Protein AF-A0A1V3N2Q1-F1 (afdb_monomer)

Foldseek 3Di:
DAAAAWPADDDPVDDTQQPLNQVCRQLVHDSVVRDPLVVVPPDPPDDSVVVVQVVLVVVQKGKFWDDDLVVQLPDPGKKKFKAADPVDGDIGIFIDYNSDTPHGNHPVGPDHPDGDMIMHIDGHDPPPD

Nearest PDB structures (foldseek):
  4j32-assembly1_A-2  TM=4.411E-01  e=2.167E-01  Salmonella enterica subsp. enterica serovar Typhimurium str. LT2
  4hfl-assembly1_A  TM=4.090E-01  e=3.174E-01  Enterobacter cloacae
  4jur-assembly1_H  TM=3.864E-01  e=4.092E-01  Salmonella enterica subsp. enterica serovar Typhimurium str. LT2
  4j30-assembly1_A-2  TM=4.255E-01  e=6.385E-01  Salmonella enterica subsp. enterica serovar Typhimurium str. LT2
  5uls-assembly1_B  TM=2.714E-01  e=1.765E+00  Canis lupus familiaris

pLDDT: mean 93.21, std 8.86, range [43.75, 98.75]

Mean predicted aligned error: 3.8 Å

Solvent-accessible surface area (backbone atoms only — not comparable to full-atom values): 7503 Å² total; per-residue (Å²): 118,45,91,49,64,40,90,41,73,65,50,100,93,36,84,37,31,35,60,32,22,48,50,14,14,71,70,62,49,58,52,90,76,37,69,56,40,76,69,76,37,77,48,89,96,46,65,28,63,60,58,48,44,54,52,34,45,75,72,41,27,42,79,46,69,82,63,57,76,65,62,54,36,72,36,96,54,70,30,39,38,31,19,40,29,83,87,51,101,46,77,39,50,30,34,27,42,73,74,35,83,76,46,40,17,52,88,84,55,81,62,55,77,44,85,74,46,43,35,36,74,46,75,59,70,84,89,80,121

Radius of gyration: 14.42 Å; Cα contacts (8 Å, |Δi|>4): 231; chains: 1; bounding box: 31×37×38 Å

Structure (mmCIF, N/CA/C/O backbone):
data_AF-A0A1V3N2Q1-F1
#
_entry.id   AF-A0A1V3N2Q1-F1
#
loop_
_atom_site.group_PDB
_atom_site.id
_atom_site.type_symbol
_atom_site.label_atom_id
_atom_site.label_alt_id
_atom_site.label_comp_id
_atom_site.label_asym_id
_atom_site.label_entity_id
_atom_site.label_seq_id
_atom_site.pdbx_PDB_ins_code
_atom_site.Cartn_x
_atom_site.Cartn_y
_atom_site.Cartn_z
_atom_site.occupancy
_atom_site.B_iso_or_equiv
_atom_site.auth_seq_id
_atom_site.auth_comp_id
_atom_site.auth_asym_id
_atom_site.auth_atom_id
_atom_site.pdbx_PDB_model_num
ATOM 1 N N . MET A 1 1 ? -10.805 -6.646 7.358 1.00 93.06 1 MET A N 1
ATOM 2 C CA . MET A 1 1 ? -9.999 -6.422 6.142 1.00 93.06 1 MET A CA 1
ATOM 3 C C . MET A 1 1 ? -10.319 -7.507 5.121 1.00 93.06 1 MET A C 1
ATOM 5 O O . MET A 1 1 ? -10.339 -8.681 5.489 1.00 93.06 1 MET A O 1
ATOM 9 N N . ILE A 1 2 ? -10.569 -7.132 3.861 1.00 95.88 2 ILE A N 1
ATOM 10 C CA . ILE A 1 2 ? -10.780 -8.073 2.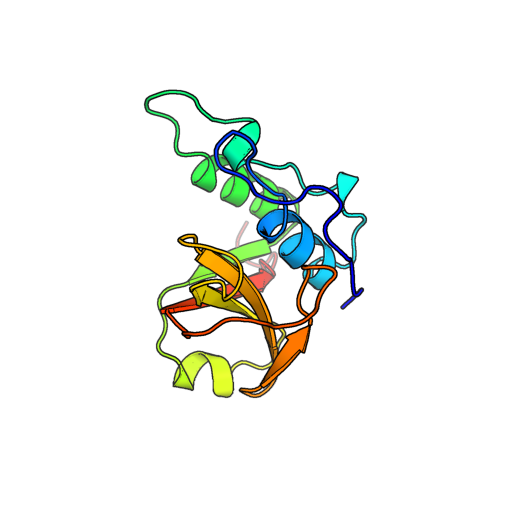744 1.00 95.88 2 ILE A CA 1
ATOM 11 C C . ILE A 1 2 ? -9.425 -8.394 2.104 1.00 95.88 2 ILE A C 1
ATOM 13 O O . ILE A 1 2 ? -8.687 -7.484 1.757 1.00 95.88 2 ILE A O 1
ATOM 17 N N . LYS A 1 3 ? -9.083 -9.674 1.919 1.00 97.62 3 LYS A N 1
ATOM 18 C CA . LYS A 1 3 ? -7.788 -10.080 1.343 1.00 97.62 3 LYS A CA 1
ATOM 19 C C . LYS A 1 3 ? -7.840 -10.128 -0.181 1.00 97.62 3 LYS A C 1
ATOM 21 O O . LYS A 1 3 ? -8.202 -11.147 -0.767 1.00 97.62 3 LYS A O 1
ATOM 26 N N . HIS A 1 4 ? -7.471 -9.026 -0.817 1.00 98.25 4 HIS A N 1
ATOM 27 C CA . HIS A 1 4 ? -7.334 -8.950 -2.266 1.00 98.25 4 HIS A CA 1
ATOM 28 C C . HIS A 1 4 ? -5.953 -9.402 -2.742 1.00 98.25 4 HIS A C 1
ATOM 30 O O . HIS A 1 4 ? -4.942 -9.128 -2.100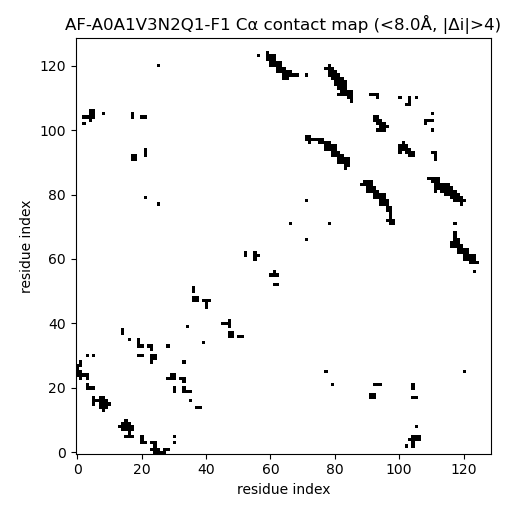 1.00 98.25 4 HIS A O 1
ATOM 36 N N . ILE A 1 5 ? -5.917 -10.060 -3.900 1.00 98.31 5 ILE A N 1
ATOM 37 C CA . ILE A 1 5 ? -4.684 -10.357 -4.630 1.00 98.31 5 ILE A CA 1
ATOM 38 C C . ILE A 1 5 ? -4.552 -9.352 -5.766 1.00 98.31 5 ILE A C 1
ATOM 40 O O . ILE A 1 5 ? -5.530 -9.066 -6.460 1.00 98.31 5 ILE A O 1
ATOM 44 N N . GLN A 1 6 ? -3.351 -8.813 -5.943 1.00 96.69 6 GLN A N 1
ATOM 45 C CA . GLN A 1 6 ? -3.064 -7.820 -6.961 1.00 96.69 6 GLN A CA 1
ATOM 46 C C . GLN A 1 6 ? -3.305 -8.423 -8.350 1.00 96.69 6 GLN A C 1
ATOM 48 O O . GLN A 1 6 ? -2.946 -9.567 -8.635 1.00 96.69 6 GLN A O 1
ATOM 53 N N . THR A 1 7 ? -3.926 -7.646 -9.227 1.00 96.19 7 THR A N 1
ATOM 54 C CA . THR A 1 7 ? -4.312 -8.086 -10.577 1.00 96.19 7 THR A CA 1
ATOM 55 C C . THR A 1 7 ? -3.316 -7.657 -11.650 1.00 96.19 7 THR A C 1
ATOM 57 O O . THR A 1 7 ? -3.397 -8.122 -12.785 1.00 96.19 7 THR A O 1
ATOM 60 N N . LYS A 1 8 ? -2.365 -6.786 -11.298 1.00 95.88 8 LYS A N 1
ATOM 61 C CA . LYS A 1 8 ? -1.310 -6.279 -12.172 1.00 95.88 8 LYS A CA 1
ATOM 62 C C . LYS A 1 8 ? 0.038 -6.425 -11.477 1.00 95.88 8 LYS A C 1
ATOM 64 O O . LYS A 1 8 ? 0.288 -5.804 -10.441 1.00 95.88 8 LYS A O 1
ATOM 69 N N . LEU A 1 9 ? 0.899 -7.273 -12.028 1.00 95.50 9 LEU A N 1
ATOM 70 C CA . LEU A 1 9 ? 2.244 -7.509 -11.503 1.00 95.50 9 LEU A CA 1
ATOM 71 C C . LEU A 1 9 ? 3.208 -6.420 -11.979 1.00 95.50 9 LEU A C 1
ATOM 73 O O . LEU A 1 9 ? 3.043 -5.882 -13.072 1.00 95.50 9 LEU A O 1
ATOM 77 N N . HIS A 1 10 ? 4.180 -6.085 -11.131 1.00 93.00 10 HIS A N 1
ATOM 78 C CA . HIS A 1 10 ? 5.241 -5.146 -11.481 1.00 93.00 10 HIS A CA 1
ATOM 79 C C . HIS A 1 10 ? 6.266 -5.821 -12.403 1.00 93.00 10 HIS A C 1
ATOM 81 O O . HIS A 1 10 ? 6.614 -6.985 -12.204 1.00 93.00 10 HIS A O 1
ATOM 87 N N . SER A 1 11 ? 6.760 -5.069 -13.379 1.00 91.38 11 SER A N 1
ATOM 88 C CA . SER A 1 11 ? 7.927 -5.390 -14.205 1.00 91.38 11 SER A CA 1
ATOM 89 C C . SER A 1 11 ? 8.590 -4.086 -14.649 1.00 91.38 11 SER A C 1
ATOM 91 O O . SER A 1 11 ? 8.017 -3.020 -14.442 1.00 91.38 11 SER A O 1
ATOM 93 N N . ASP A 1 12 ? 9.735 -4.156 -15.326 1.00 87.44 12 ASP A N 1
ATOM 94 C CA . ASP A 1 12 ? 10.498 -2.964 -15.739 1.00 87.44 12 ASP A CA 1
ATOM 95 C C . ASP A 1 12 ? 9.644 -1.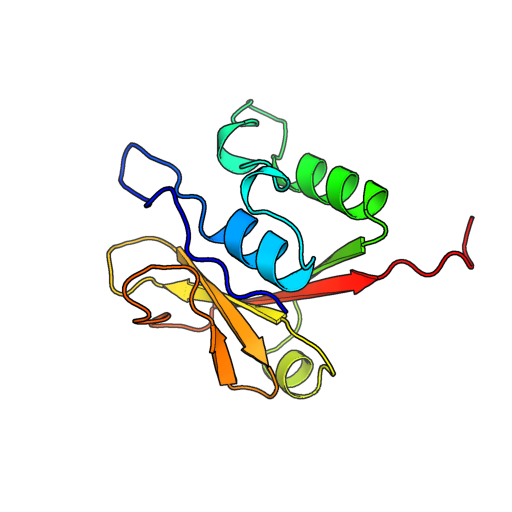916 -16.489 1.00 87.44 12 ASP A C 1
ATOM 97 O O . ASP A 1 12 ? 9.751 -0.720 -16.226 1.00 87.44 12 ASP A O 1
ATOM 101 N N . ASP A 1 13 ? 8.720 -2.363 -17.347 1.00 89.31 13 ASP A N 1
ATOM 102 C CA . ASP A 1 13 ? 7.819 -1.480 -18.106 1.00 89.31 13 ASP A CA 1
ATOM 103 C C . ASP A 1 13 ? 6.428 -1.282 -17.471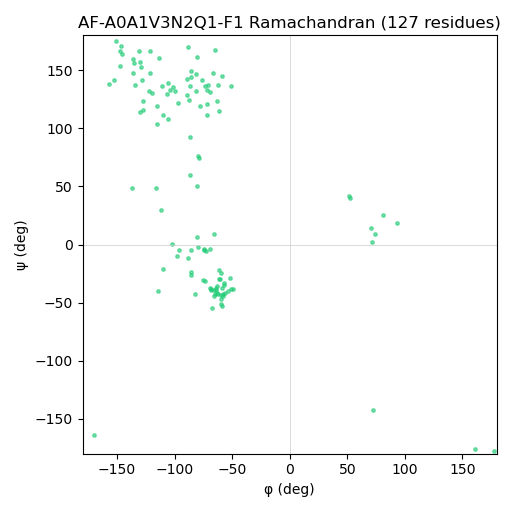 1.00 89.31 13 ASP A C 1
ATOM 105 O O . ASP A 1 13 ? 5.607 -0.510 -17.975 1.00 89.31 13 ASP A O 1
ATOM 109 N N . VAL A 1 14 ? 6.120 -1.978 -16.372 1.00 90.62 14 VAL A N 1
ATOM 110 C CA . VAL A 1 14 ? 4.767 -2.055 -15.802 1.00 90.62 14 VAL A CA 1
ATOM 111 C C . VAL A 1 14 ? 4.789 -1.679 -14.327 1.00 90.62 14 VAL A C 1
ATOM 113 O O . VAL A 1 14 ? 5.302 -2.413 -13.487 1.00 90.62 14 VAL A O 1
ATOM 116 N N . ILE A 1 15 ? 4.116 -0.579 -13.977 1.00 91.38 15 ILE A N 1
ATOM 117 C CA . ILE A 1 15 ? 3.791 -0.310 -12.571 1.00 91.38 15 ILE A CA 1
ATOM 118 C C . ILE A 1 15 ? 2.695 -1.282 -12.138 1.00 91.38 15 ILE A C 1
ATOM 120 O O . ILE A 1 15 ? 1.555 -1.217 -12.609 1.00 91.38 15 ILE A O 1
ATOM 124 N N . GLY A 1 16 ? 3.069 -2.209 -11.258 1.00 94.06 16 GLY A N 1
ATOM 125 C CA . GLY A 1 16 ? 2.141 -3.112 -10.592 1.00 94.06 16 GLY A CA 1
ATOM 126 C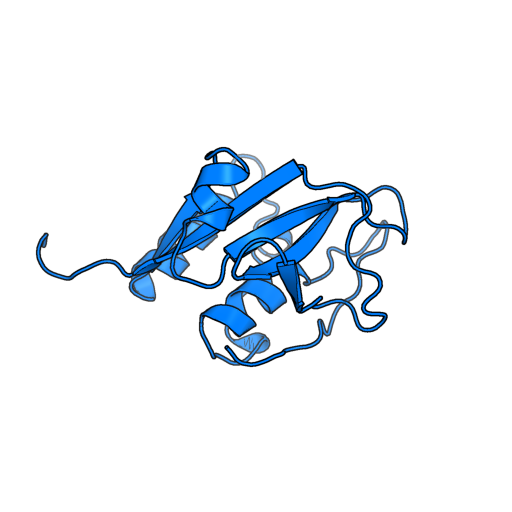 C . GLY A 1 16 ? 1.172 -2.372 -9.671 1.00 94.06 16 GLY A C 1
ATOM 127 O O . GLY A 1 16 ? 1.363 -1.205 -9.348 1.00 94.06 16 GLY A O 1
ATOM 128 N N . ASN A 1 17 ? 0.126 -3.065 -9.228 1.00 96.50 17 ASN A N 1
ATOM 129 C CA . ASN A 1 17 ? -0.915 -2.485 -8.380 1.00 96.50 17 ASN A CA 1
ATOM 130 C C . ASN A 1 17 ? -0.909 -3.059 -6.950 1.00 96.50 17 ASN A C 1
ATOM 132 O O . ASN A 1 17 ? -1.960 -3.128 -6.316 1.00 96.50 17 ASN A O 1
ATOM 136 N N . CYS A 1 18 ? 0.251 -3.476 -6.424 1.00 96.62 18 CYS A N 1
ATOM 137 C CA . CYS A 1 18 ? 0.363 -4.007 -5.057 1.00 96.62 18 CYS A CA 1
ATOM 138 C C . CYS A 1 18 ? -0.119 -2.995 -4.005 1.00 96.62 18 CYS A C 1
ATOM 140 O O . CYS A 1 18 ? -0.893 -3.352 -3.119 1.00 96.62 18 CYS A O 1
ATOM 142 N N . TRP A 1 19 ? 0.253 -1.726 -4.164 1.00 96.00 19 TRP A N 1
ATOM 143 C CA . TRP A 1 19 ? -0.103 -0.640 -3.258 1.00 96.00 19 TRP A CA 1
ATOM 144 C C . TRP A 1 19 ? -1.599 -0.287 -3.248 1.00 96.00 19 TRP A C 1
ATOM 146 O O . TRP A 1 19 ? -2.225 -0.423 -2.193 1.00 96.00 19 TRP A O 1
ATOM 156 N N . PRO A 1 20 ? -2.253 0.027 -4.387 1.00 97.06 20 PRO A N 1
ATOM 157 C CA . PRO A 1 20 ? -3.705 0.219 -4.401 1.00 97.06 20 PRO A CA 1
ATOM 158 C C . PRO A 1 20 ? -4.470 -1.047 -3.980 1.00 97.06 20 PRO A C 1
ATOM 160 O O . PRO A 1 20 ? -5.527 -0.939 -3.363 1.00 97.06 20 PRO A O 1
ATOM 163 N N . THR A 1 21 ? -3.931 -2.249 -4.225 1.00 98.25 21 THR A N 1
ATOM 164 C CA . THR A 1 21 ? -4.530 -3.496 -3.719 1.00 98.25 21 THR A CA 1
ATOM 165 C C . THR A 1 21 ? -4.482 -3.562 -2.191 1.00 98.25 21 THR A C 1
ATOM 167 O O . THR A 1 21 ? -5.489 -3.907 -1.573 1.00 98.25 21 THR A O 1
ATOM 170 N N . ALA A 1 22 ? -3.356 -3.210 -1.561 1.00 98.25 22 ALA A N 1
ATOM 171 C CA . ALA A 1 22 ? -3.244 -3.169 -0.103 1.00 98.25 22 ALA A CA 1
ATOM 172 C C . ALA A 1 22 ? -4.210 -2.140 0.510 1.00 98.25 22 ALA A C 1
ATOM 174 O O . ALA A 1 22 ? -4.911 -2.449 1.476 1.00 98.25 22 ALA A O 1
ATOM 175 N N . ILE A 1 23 ? -4.320 -0.956 -0.100 1.00 98.12 23 ILE A N 1
ATOM 176 C CA . ILE A 1 23 ? -5.291 0.074 0.295 1.00 98.12 23 ILE A CA 1
ATOM 177 C C . ILE A 1 23 ? -6.725 -0.460 0.184 1.00 98.12 23 ILE A C 1
ATOM 179 O O . ILE A 1 23 ? -7.493 -0.336 1.137 1.00 98.12 23 ILE A O 1
ATOM 183 N N . ALA A 1 24 ? -7.080 -1.117 -0.926 1.00 98.25 24 ALA A N 1
ATOM 184 C CA . ALA A 1 24 ? -8.403 -1.716 -1.118 1.00 98.25 24 ALA A CA 1
ATOM 185 C C . ALA A 1 24 ? -8.733 -2.755 -0.035 1.00 98.25 24 ALA A C 1
ATOM 187 O O . ALA A 1 24 ? -9.864 -2.812 0.446 1.00 98.25 24 ALA A O 1
ATOM 188 N N . CYS A 1 25 ? -7.735 -3.539 0.393 1.00 98.44 25 CYS A N 1
ATOM 189 C CA . CYS A 1 25 ? -7.900 -4.499 1.481 1.00 98.44 25 CYS A CA 1
ATOM 190 C C . CYS A 1 25 ? -8.335 -3.804 2.780 1.00 98.44 25 CYS A C 1
ATOM 192 O O . CYS A 1 25 ? -9.330 -4.209 3.392 1.00 98.44 25 CYS A O 1
ATOM 194 N N . ILE A 1 26 ? -7.594 -2.771 3.205 1.00 98.00 26 ILE A N 1
ATOM 195 C CA . ILE A 1 26 ? -7.861 -2.046 4.459 1.00 98.00 26 ILE A CA 1
ATOM 196 C C . ILE A 1 26 ? -9.167 -1.251 4.379 1.00 98.00 26 ILE A C 1
ATOM 198 O O . ILE A 1 26 ? -9.929 -1.259 5.341 1.00 98.00 26 ILE A O 1
ATOM 202 N N . LEU A 1 27 ? -9.459 -0.625 3.235 1.00 97.31 27 LEU A N 1
ATOM 203 C CA . LEU A 1 27 ? -10.715 0.097 3.000 1.00 97.31 27 LEU A CA 1
ATOM 204 C C . LEU A 1 27 ? -11.923 -0.822 2.761 1.00 97.31 27 LEU A C 1
ATOM 206 O O . LEU A 1 27 ? -13.038 -0.325 2.615 1.00 97.31 27 LEU A O 1
ATOM 210 N N . GLU A 1 28 ? -11.707 -2.138 2.690 1.00 97.12 28 GLU A N 1
ATOM 211 C CA . GLU A 1 28 ? -12.738 -3.151 2.439 1.00 97.12 28 GLU A CA 1
ATOM 212 C C . GLU A 1 28 ? -13.579 -2.857 1.186 1.00 97.12 28 GLU A C 1
ATOM 214 O O . GLU A 1 28 ? -14.794 -3.055 1.150 1.00 97.12 28 GLU A O 1
ATOM 219 N N . CYS A 1 29 ? -12.912 -2.383 0.133 1.00 97.00 29 CYS A N 1
ATOM 220 C CA . CYS A 1 29 ? -13.524 -2.036 -1.143 1.00 97.00 29 CYS A CA 1
ATOM 221 C C . CYS A 1 29 ? -12.906 -2.854 -2.282 1.00 97.00 29 CYS A C 1
ATOM 223 O O . CYS A 1 29 ? -11.876 -3.504 -2.120 1.00 97.00 29 CYS A O 1
ATOM 225 N N . ARG A 1 30 ? -13.542 -2.862 -3.455 1.00 96.62 30 ARG A N 1
ATOM 226 C CA . ARG A 1 30 ? -13.011 -3.601 -4.607 1.00 96.62 30 ARG A CA 1
ATOM 227 C C . ARG A 1 30 ? -11.700 -2.971 -5.083 1.00 96.62 30 ARG A C 1
ATOM 229 O O . ARG A 1 30 ? -11.561 -1.752 -5.084 1.00 96.62 30 ARG A O 1
ATOM 236 N N . ILE A 1 31 ? -10.790 -3.795 -5.605 1.00 94.12 31 ILE A N 1
ATOM 237 C CA . ILE A 1 31 ? -9.497 -3.338 -6.150 1.00 94.12 31 ILE A CA 1
ATOM 238 C C . ILE A 1 31 ? -9.681 -2.243 -7.212 1.00 94.12 31 ILE A C 1
ATOM 240 O O . ILE A 1 31 ? -8.940 -1.270 -7.227 1.00 94.12 31 ILE A O 1
ATOM 244 N N . ASP A 1 32 ? -10.689 -2.370 -8.080 1.00 94.06 32 ASP A N 1
ATOM 245 C CA . ASP A 1 32 ? -10.965 -1.404 -9.151 1.00 94.06 32 ASP A CA 1
ATOM 246 C C . ASP A 1 32 ? -11.549 -0.068 -8.660 1.00 94.06 32 ASP A C 1
ATOM 248 O O . ASP A 1 32 ? -11.686 0.867 -9.446 1.00 94.06 32 ASP A O 1
ATOM 252 N N . GLN A 1 33 ? -11.860 0.051 -7.366 1.00 96.19 33 GLN A N 1
ATOM 253 C CA . GLN A 1 33 ? -12.267 1.309 -6.742 1.00 96.19 33 GLN A CA 1
ATOM 254 C C . GLN A 1 33 ? -11.082 2.129 -6.228 1.00 96.19 33 GLN A C 1
ATOM 256 O O . GLN A 1 33 ? -11.288 3.295 -5.886 1.00 96.19 33 GLN A O 1
ATOM 261 N N . VAL A 1 34 ? -9.874 1.555 -6.179 1.00 96.69 34 VAL A N 1
ATOM 262 C CA . VAL A 1 34 ? -8.642 2.256 -5.801 1.00 96.69 34 VAL A CA 1
ATOM 263 C C . VAL A 1 34 ? -7.811 2.509 -7.062 1.00 96.69 34 VAL A C 1
ATOM 265 O O . VAL A 1 34 ? -7.258 1.566 -7.632 1.00 96.69 34 VAL A O 1
ATOM 268 N N . PRO A 1 35 ? -7.723 3.764 -7.538 1.00 95.25 35 PRO A N 1
ATOM 269 C CA . PRO A 1 35 ? -6.931 4.092 -8.716 1.00 95.25 35 PRO A CA 1
ATOM 270 C C . PRO A 1 35 ? -5.455 3.719 -8.540 1.00 95.25 35 PRO A C 1
ATOM 272 O O . PRO A 1 35 ? -4.885 3.864 -7.460 1.00 95.25 35 PRO A O 1
ATOM 275 N N . ASN A 1 36 ? -4.801 3.291 -9.621 1.00 93.81 36 ASN A N 1
ATOM 276 C CA . ASN A 1 36 ? -3.349 3.118 -9.628 1.00 93.81 36 ASN A CA 1
ATOM 277 C C . ASN A 1 36 ? -2.673 4.486 -9.824 1.00 93.81 36 ASN A C 1
ATOM 279 O O . ASN A 1 36 ? -2.273 4.831 -10.935 1.00 93.81 36 ASN A O 1
ATOM 283 N N . PHE A 1 37 ? -2.638 5.310 -8.772 1.00 92.81 37 PHE A N 1
ATOM 284 C CA . PHE A 1 37 ? -2.234 6.721 -8.858 1.00 92.81 37 PHE A CA 1
ATOM 285 C C . PHE A 1 37 ? -0.835 6.915 -9.457 1.00 92.81 37 PHE A C 1
ATOM 287 O O . PHE A 1 37 ? -0.666 7.781 -10.311 1.00 92.81 37 PHE A O 1
ATOM 294 N N . GLU A 1 38 ? 0.133 6.075 -9.084 1.00 88.62 38 GLU A N 1
ATOM 295 C CA . GLU A 1 38 ? 1.497 6.092 -9.636 1.00 88.62 38 GLU A CA 1
ATOM 296 C C . GLU A 1 38 ? 1.537 5.917 -11.160 1.00 88.62 38 GLU A C 1
ATOM 298 O O . GLU A 1 38 ? 2.411 6.449 -11.843 1.00 88.62 38 GLU A O 1
ATOM 303 N N . GLU A 1 39 ? 0.599 5.149 -11.711 1.00 90.31 39 GLU A N 1
ATOM 304 C CA . GLU A 1 39 ? 0.476 4.952 -13.150 1.00 90.31 39 GLU A CA 1
ATOM 305 C C . GLU A 1 39 ? -0.293 6.096 -13.817 1.00 90.31 39 GLU A C 1
ATOM 307 O O . GLU A 1 39 ? 0.113 6.572 -14.876 1.00 90.31 39 GLU A O 1
ATOM 312 N N . LEU A 1 40 ? -1.390 6.543 -13.202 1.00 88.25 40 LEU A N 1
ATOM 313 C CA . LEU A 1 40 ? -2.289 7.549 -13.773 1.00 88.25 40 LEU A CA 1
ATOM 314 C C . LEU A 1 40 ? -1.705 8.966 -13.750 1.00 88.25 40 LEU A C 1
ATOM 316 O O . LEU A 1 40 ? -2.002 9.761 -14.639 1.00 88.25 40 LEU A O 1
ATOM 320 N N . PHE A 1 41 ? -0.873 9.284 -12.756 1.00 86.56 41 PHE A N 1
ATOM 321 C CA . PHE A 1 41 ? -0.350 10.630 -12.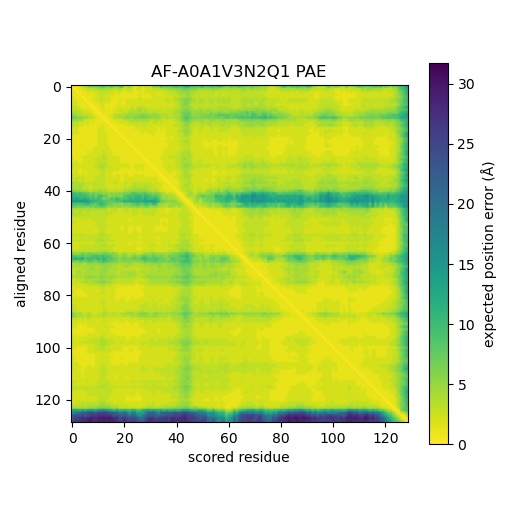511 1.00 86.56 41 PHE A CA 1
ATOM 322 C C . PHE A 1 41 ? 1.174 10.695 -12.671 1.00 86.56 41 PHE A C 1
ATOM 324 O O . PHE A 1 41 ? 1.880 11.271 -11.849 1.00 86.56 41 PHE A O 1
ATOM 331 N N . ARG A 1 42 ? 1.697 10.143 -13.775 1.00 78.94 42 ARG A N 1
ATOM 332 C CA . ARG A 1 42 ? 3.100 10.320 -14.204 1.00 78.94 42 ARG A CA 1
ATOM 333 C C . ARG A 1 42 ? 3.324 11.655 -14.924 1.00 78.94 42 ARG A C 1
ATOM 335 O O . ARG A 1 42 ? 3.850 11.691 -16.036 1.00 78.94 42 ARG A O 1
ATOM 342 N N . VAL A 1 43 ? 2.877 12.751 -14.325 1.00 77.69 43 VAL A N 1
ATOM 343 C CA . VAL A 1 43 ? 3.057 14.095 -14.888 1.00 77.69 43 VAL A CA 1
ATOM 344 C C . VAL A 1 43 ? 4.249 14.750 -14.189 1.00 77.69 43 VAL A C 1
ATOM 346 O O . VAL A 1 43 ? 4.312 14.699 -12.959 1.00 77.69 43 VAL A O 1
ATOM 349 N N . PRO A 1 44 ? 5.201 15.357 -14.926 1.00 74.44 44 PRO A N 1
ATOM 350 C CA . PRO A 1 44 ? 6.233 16.184 -14.310 1.00 74.44 44 PRO A CA 1
ATOM 351 C C . PRO A 1 44 ? 5.591 17.225 -13.382 1.00 74.44 44 PRO A C 1
ATOM 353 O O . PRO A 1 44 ? 4.566 17.808 -13.726 1.00 74.44 44 PRO A O 1
ATOM 356 N N . ASP A 1 45 ? 6.170 17.418 -12.198 1.00 78.12 45 ASP A N 1
ATOM 357 C CA . ASP A 1 45 ? 5.758 18.417 -11.199 1.00 78.12 45 ASP A CA 1
ATOM 358 C C . ASP A 1 45 ? 4.433 18.161 -10.449 1.00 78.12 45 ASP A C 1
ATOM 360 O O . ASP A 1 45 ? 4.070 18.957 -9.582 1.00 78.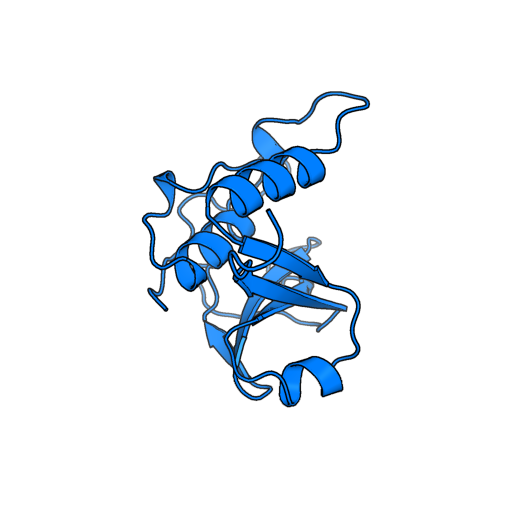12 45 ASP A O 1
ATOM 364 N N . MET A 1 46 ? 3.737 17.041 -10.692 1.00 76.94 46 MET A N 1
ATOM 365 C CA . MET A 1 46 ? 2.576 16.629 -9.892 1.00 76.94 46 MET A CA 1
ATOM 366 C C . MET A 1 46 ? 2.868 15.322 -9.144 1.00 76.94 46 MET A C 1
ATOM 368 O O . MET A 1 46 ? 2.820 14.247 -9.745 1.00 76.94 46 MET A O 1
ATOM 372 N N . PRO A 1 47 ? 3.142 15.374 -7.829 1.00 87.69 47 PRO A N 1
ATOM 373 C CA . PRO A 1 47 ? 3.279 14.173 -7.023 1.00 87.69 47 PRO A CA 1
ATOM 374 C C . PRO A 1 47 ? 1.963 13.396 -7.029 1.00 87.69 47 PRO A C 1
ATOM 376 O O . PRO A 1 47 ? 0.954 13.850 -6.491 1.00 87.69 47 PRO A O 1
ATOM 379 N N . TRP A 1 48 ? 1.980 12.198 -7.611 1.00 90.12 48 TRP A N 1
ATOM 380 C CA . TRP A 1 48 ? 0.843 11.276 -7.597 1.00 90.12 48 TRP A CA 1
ATOM 381 C C . TRP A 1 48 ? 0.308 11.044 -6.169 1.00 90.12 48 TRP A C 1
ATOM 383 O O . TRP A 1 48 ? -0.887 10.814 -5.985 1.00 90.12 48 TRP A O 1
ATOM 393 N N . PHE A 1 49 ? 1.178 11.157 -5.158 1.00 90.94 49 PHE A N 1
ATOM 394 C CA . PHE A 1 49 ? 0.843 10.972 -3.747 1.00 90.94 49 PHE A CA 1
ATOM 395 C C . PHE A 1 49 ? -0.155 12.018 -3.236 1.00 90.94 49 PHE A C 1
ATOM 397 O O . PHE A 1 49 ? -1.085 11.662 -2.524 1.00 90.94 49 PHE A O 1
ATOM 404 N N . TRP A 1 50 ? -0.058 13.278 -3.675 1.00 91.69 50 TRP A N 1
ATOM 405 C CA . TRP A 1 50 ? -1.037 14.309 -3.299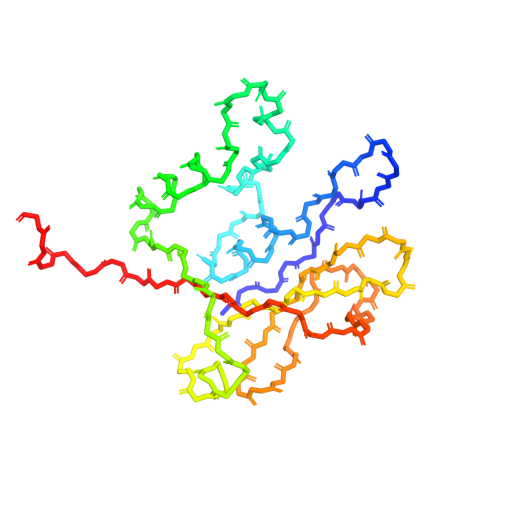 1.00 91.69 50 TRP A CA 1
ATOM 406 C C . TRP A 1 50 ? -2.440 13.976 -3.811 1.00 91.69 50 TRP A C 1
ATOM 408 O O . TRP A 1 50 ? -3.435 14.221 -3.134 1.00 91.69 50 TRP A O 1
ATOM 418 N N . VAL A 1 51 ? -2.531 13.378 -5.002 1.00 93.38 51 VAL A N 1
ATOM 419 C CA . VAL A 1 51 ? -3.818 12.950 -5.563 1.00 93.38 51 VAL A CA 1
ATOM 420 C C . VAL A 1 51 ? -4.396 11.776 -4.775 1.00 93.38 51 VAL A C 1
ATOM 422 O O . VAL A 1 51 ? -5.609 11.730 -4.557 1.00 93.38 51 VAL A O 1
ATOM 425 N N . LEU A 1 52 ? -3.548 10.850 -4.310 1.00 94.12 52 LEU A N 1
ATOM 426 C CA . LEU A 1 52 ? -3.992 9.820 -3.376 1.00 94.12 52 LEU A CA 1
ATOM 427 C C . LEU A 1 52 ? -4.536 10.452 -2.091 1.00 94.12 52 LEU A C 1
ATOM 429 O O . LEU A 1 52 ? -5.615 10.058 -1.657 1.00 94.12 52 LEU A O 1
ATOM 433 N N . GLU A 1 53 ? -3.793 11.359 -1.455 1.00 94.31 53 GLU A N 1
ATOM 434 C CA . GLU A 1 53 ? -4.189 11.943 -0.169 1.00 94.31 53 GLU A CA 1
ATOM 435 C C . GLU A 1 53 ? -5.551 12.631 -0.263 1.00 94.31 53 GLU A C 1
ATOM 437 O O . GLU A 1 53 ? -6.420 12.390 0.575 1.00 94.31 53 GLU A O 1
ATOM 442 N N . GLU A 1 54 ? -5.789 13.402 -1.325 1.00 94.75 54 GLU A N 1
ATOM 443 C CA . GLU A 1 54 ? -7.095 14.019 -1.574 1.00 94.75 54 GLU A CA 1
ATOM 444 C C . GLU A 1 54 ? -8.195 12.976 -1.823 1.00 94.75 54 GLU A C 1
ATOM 446 O O . GLU A 1 54 ? -9.314 13.106 -1.315 1.00 94.75 54 GLU A O 1
ATOM 451 N N . TRP A 1 55 ? -7.894 11.892 -2.546 1.00 95.94 55 TRP A N 1
ATOM 452 C CA . TRP A 1 55 ? -8.848 10.797 -2.733 1.00 95.94 55 TRP A CA 1
ATOM 453 C C . TRP A 1 55 ? -9.169 10.072 -1.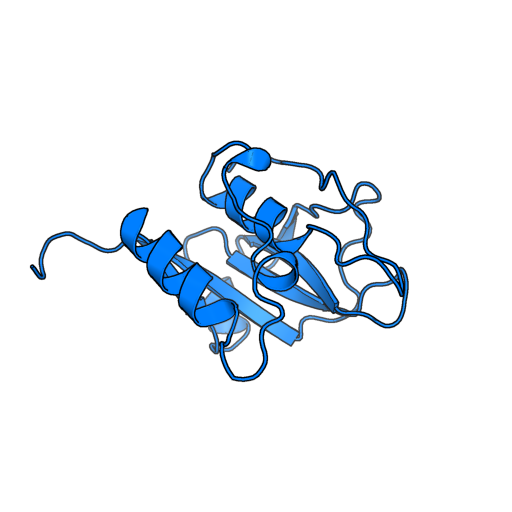416 1.00 95.94 55 TRP A C 1
ATOM 455 O O . TRP A 1 55 ? -10.338 9.793 -1.145 1.00 95.94 55 TRP A O 1
ATOM 465 N N . LEU A 1 56 ? -8.170 9.801 -0.571 1.00 96.88 56 LEU A N 1
ATOM 466 C CA . LEU A 1 56 ? -8.364 9.208 0.755 1.00 96.88 56 LEU A CA 1
ATOM 467 C C . LEU A 1 56 ? -9.175 10.134 1.656 1.00 96.88 56 LEU A C 1
ATOM 469 O O . LEU A 1 56 ? -10.106 9.674 2.318 1.00 96.88 56 LEU A O 1
ATOM 473 N N . LYS A 1 57 ? -8.893 11.437 1.621 1.00 96.25 57 LYS A N 1
ATOM 474 C CA . LYS A 1 57 ? -9.638 12.445 2.375 1.00 96.25 57 LYS A CA 1
ATOM 475 C C . LYS A 1 57 ? -11.106 12.461 1.975 1.00 96.25 57 LYS A C 1
ATOM 477 O O . LYS A 1 57 ? -11.972 12.441 2.845 1.00 96.25 57 LYS A O 1
ATOM 482 N N . TYR A 1 58 ? -11.402 12.389 0.676 1.00 94.69 58 TYR A N 1
ATOM 483 C CA . TYR A 1 58 ? -12.770 12.216 0.179 1.00 94.69 58 TYR A CA 1
ATOM 484 C C . TYR A 1 58 ? -13.423 10.907 0.664 1.00 94.69 58 TYR A C 1
ATOM 486 O O . TYR A 1 58 ? -14.637 10.849 0.857 1.00 94.69 58 TYR A O 1
ATOM 494 N N . LYS A 1 59 ? -12.634 9.851 0.902 1.00 95.31 59 LYS A N 1
ATOM 495 C CA . LYS A 1 59 ? -13.090 8.596 1.524 1.00 95.31 59 LYS A CA 1
ATOM 496 C C . LYS A 1 59 ? -13.206 8.664 3.053 1.00 95.31 59 LYS A C 1
ATOM 498 O O . LYS A 1 59 ? -13.641 7.679 3.644 1.00 95.31 59 LYS A O 1
ATOM 503 N N . GLY A 1 60 ? -12.855 9.785 3.686 1.00 96.38 60 GLY A N 1
ATOM 504 C CA . GLY A 1 60 ? -12.866 9.949 5.142 1.00 96.38 60 GLY A CA 1
ATOM 505 C C . GLY A 1 60 ? -11.631 9.375 5.839 1.00 96.38 60 GLY A C 1
ATOM 506 O O . GLY A 1 60 ? -11.711 8.998 7.005 1.00 96.38 60 GLY A O 1
ATOM 507 N N . TYR A 1 61 ? -10.500 9.281 5.138 1.00 97.31 61 TYR A N 1
ATOM 508 C CA . TYR A 1 61 ? -9.240 8.757 5.663 1.00 97.31 61 TYR A CA 1
ATOM 509 C C . TYR A 1 61 ? -8.073 9.699 5.368 1.00 97.31 61 TYR A C 1
ATOM 511 O O . TYR A 1 61 ? -8.100 10.468 4.414 1.00 97.31 61 TYR A O 1
ATOM 519 N N . LYS A 1 62 ? -7.008 9.595 6.156 1.00 96.56 62 LYS A N 1
ATOM 520 C CA . LYS A 1 62 ? -5.692 10.164 5.850 1.00 96.56 62 LYS A CA 1
ATOM 521 C C . LYS A 1 62 ? -4.646 9.051 5.817 1.00 96.56 62 LYS A C 1
ATOM 523 O O . LYS A 1 62 ? -4.772 8.062 6.541 1.00 96.56 62 LYS A O 1
ATOM 528 N N . TYR A 1 63 ? -3.637 9.214 4.968 1.00 96.19 63 TYR A N 1
ATOM 529 C CA . TYR A 1 63 ? -2.475 8.330 4.926 1.00 96.19 63 TYR A CA 1
ATOM 530 C C . TYR A 1 63 ? -1.437 8.846 5.923 1.00 96.19 63 TYR A C 1
ATOM 532 O O . TYR A 1 63 ? -1.064 10.015 5.868 1.00 96.19 63 TYR A O 1
ATOM 540 N N . VAL A 1 64 ? -0.998 8.008 6.855 1.00 95.50 64 VAL A N 1
ATOM 541 C CA . VAL A 1 64 ? -0.047 8.390 7.907 1.00 95.50 64 VAL A CA 1
ATOM 542 C C . VAL A 1 64 ? 1.170 7.485 7.811 1.00 95.50 64 VAL A C 1
ATOM 544 O O . VAL A 1 64 ? 1.022 6.271 7.731 1.00 95.50 64 VAL A O 1
ATOM 547 N N . GLY A 1 65 ? 2.369 8.062 7.830 1.00 93.31 65 GLY A N 1
ATOM 548 C CA . GLY A 1 65 ? 3.635 7.333 7.756 1.00 93.31 65 GLY A CA 1
ATOM 549 C C . GLY A 1 65 ? 4.735 8.016 8.564 1.00 93.31 65 GLY A C 1
ATOM 550 O O . GLY A 1 65 ? 4.558 9.139 9.034 1.00 93.31 65 GLY A O 1
ATOM 551 N N . GLY A 1 66 ? 5.877 7.340 8.713 1.00 85.38 66 GLY A N 1
ATOM 552 C CA . GLY A 1 66 ? 7.091 7.932 9.298 1.00 85.38 66 GLY A CA 1
ATOM 553 C C . GLY A 1 66 ? 7.288 7.737 10.807 1.00 85.38 66 GLY A C 1
ATOM 554 O O . GLY A 1 66 ? 8.069 8.475 11.400 1.00 85.38 66 GLY A O 1
ATOM 555 N N . GLY A 1 67 ? 6.600 6.768 11.416 1.00 84.25 67 GLY A N 1
ATOM 556 C CA . GLY A 1 67 ? 6.900 6.291 12.775 1.00 84.25 67 GLY A CA 1
ATOM 557 C C . GLY A 1 67 ? 7.934 5.161 12.777 1.00 84.25 67 GLY A C 1
ATOM 558 O O . GLY A 1 67 ? 8.256 4.601 11.725 1.00 84.25 67 GLY A O 1
ATOM 559 N N . ASP A 1 68 ? 8.420 4.803 13.962 1.00 89.94 68 ASP A N 1
ATOM 560 C CA . ASP A 1 68 ? 9.319 3.666 14.146 1.00 89.94 68 ASP A CA 1
ATOM 561 C C . ASP A 1 68 ? 8.537 2.345 14.184 1.00 89.94 68 ASP A C 1
ATOM 563 O O . ASP A 1 68 ? 7.342 2.296 14.475 1.00 89.94 68 ASP A O 1
ATOM 567 N N . ARG A 1 69 ? 9.229 1.222 13.959 1.00 90.25 69 ARG A N 1
ATOM 568 C CA . ARG A 1 69 ? 8.629 -0.126 13.998 1.00 90.25 69 ARG A CA 1
ATOM 569 C C . ARG A 1 69 ? 7.796 -0.385 15.259 1.00 90.25 69 ARG A C 1
ATOM 571 O O . ARG A 1 69 ? 6.778 -1.067 15.177 1.00 90.25 69 ARG A O 1
ATOM 578 N N . GLN A 1 70 ? 8.237 0.115 16.416 1.00 92.25 70 GLN A N 1
ATOM 579 C CA . GLN A 1 70 ? 7.541 -0.098 17.686 1.00 92.25 70 GLN A CA 1
ATOM 580 C C . GLN A 1 70 ? 6.189 0.628 17.729 1.00 92.25 70 GLN A C 1
ATOM 582 O O . GLN A 1 70 ? 5.215 0.022 18.166 1.00 92.25 70 GLN A O 1
ATOM 587 N N . ASP A 1 71 ? 6.098 1.842 17.175 1.00 91.94 71 ASP A N 1
ATOM 588 C CA . ASP A 1 71 ? 4.843 2.609 17.104 1.00 91.94 71 ASP A CA 1
ATOM 589 C C . ASP A 1 71 ? 3.746 1.817 16.382 1.00 91.94 71 ASP A C 1
ATOM 591 O O . ASP A 1 71 ? 2.574 1.863 16.748 1.00 91.94 71 ASP A O 1
ATOM 595 N N . TYR A 1 72 ? 4.142 1.040 15.374 1.00 93.81 72 TYR A N 1
ATOM 596 C CA . TYR A 1 72 ? 3.239 0.210 14.583 1.00 93.81 72 TYR A CA 1
ATOM 597 C C . TYR A 1 72 ? 2.966 -1.169 15.185 1.00 93.81 72 TYR A C 1
ATOM 599 O O . TYR A 1 72 ? 1.927 -1.757 14.903 1.00 93.81 72 TYR A O 1
ATOM 607 N N . ILE A 1 73 ? 3.861 -1.696 16.025 1.00 92.12 73 ILE A N 1
ATOM 608 C CA . ILE A 1 73 ? 3.557 -2.890 16.829 1.00 92.12 73 ILE A CA 1
ATOM 609 C C . ILE A 1 73 ? 2.450 -2.570 17.837 1.00 92.12 73 ILE A C 1
ATOM 611 O O . ILE A 1 73 ? 1.567 -3.401 18.041 1.00 92.12 73 ILE A O 1
ATOM 615 N N . ASP A 1 74 ? 2.492 -1.374 18.425 1.00 92.50 74 ASP A N 1
ATOM 616 C CA . ASP A 1 74 ? 1.528 -0.911 19.427 1.00 92.50 74 ASP A CA 1
ATOM 617 C C . ASP A 1 74 ? 0.263 -0.282 18.802 1.00 92.50 74 ASP A C 1
ATOM 619 O O . ASP A 1 74 ? -0.689 0.050 19.513 1.00 92.50 74 ASP A O 1
ATOM 623 N N . PHE A 1 75 ? 0.224 -0.133 17.473 1.00 94.25 75 PHE A N 1
ATOM 624 C CA . PHE A 1 75 ? -0.924 0.394 16.740 1.00 94.25 75 PHE A CA 1
ATOM 625 C C . PHE A 1 75 ? -2.085 -0.612 16.705 1.00 94.25 75 PHE A C 1
ATOM 627 O O . PHE A 1 75 ? -1.969 -1.706 16.147 1.00 94.25 75 PHE A O 1
ATOM 634 N N . ASP A 1 76 ? -3.244 -0.213 17.236 1.00 94.69 76 ASP A N 1
ATOM 635 C CA . ASP A 1 76 ? -4.472 -1.017 17.203 1.00 94.69 76 ASP A CA 1
ATOM 636 C C . ASP A 1 76 ? -5.160 -0.934 15.831 1.00 94.69 76 ASP A C 1
ATOM 638 O O . ASP A 1 76 ? -6.165 -0.248 15.628 1.00 94.69 76 ASP A O 1
ATOM 642 N N . GLY A 1 77 ? -4.588 -1.624 14.846 1.00 95.94 77 GLY A N 1
ATOM 643 C CA . GLY A 1 77 ? -5.141 -1.654 13.502 1.00 95.94 77 GLY A CA 1
ATOM 644 C C . GLY A 1 77 ? -4.310 -2.440 12.499 1.00 95.94 77 GLY A C 1
ATOM 645 O O . GLY A 1 77 ? -3.300 -3.066 12.816 1.00 95.94 77 GLY A O 1
ATOM 646 N N . TYR A 1 78 ? -4.778 -2.429 11.254 1.00 98.19 78 TYR A N 1
ATOM 647 C CA . TYR A 1 78 ? -3.991 -2.913 10.127 1.00 98.19 78 TYR A CA 1
ATOM 648 C C . TYR A 1 78 ? -3.119 -1.782 9.608 1.00 98.19 78 TYR A C 1
ATOM 650 O O . TYR A 1 78 ? -3.595 -0.661 9.433 1.00 98.19 78 TYR A O 1
ATOM 658 N N . TYR A 1 79 ? -1.869 -2.099 9.314 1.00 98.19 79 TYR A N 1
ATOM 659 C CA . TYR A 1 79 ? -0.914 -1.144 8.781 1.00 98.19 79 TYR A CA 1
ATOM 660 C C . TYR A 1 79 ? -0.118 -1.769 7.644 1.00 98.19 79 TYR A C 1
ATOM 662 O O . TYR A 1 79 ? -0.054 -2.988 7.475 1.00 98.19 79 TYR A O 1
ATOM 670 N N . PHE A 1 80 ? 0.450 -0.909 6.825 1.00 98.31 80 PHE A N 1
ATOM 671 C CA . PHE A 1 80 ? 1.299 -1.243 5.709 1.00 98.31 80 PHE A CA 1
ATOM 672 C C . PHE A 1 80 ? 2.747 -1.336 6.160 1.00 98.31 80 PHE A C 1
ATOM 674 O O . PHE A 1 80 ? 3.211 -0.542 6.981 1.00 98.31 80 PHE A O 1
ATOM 681 N N . VAL A 1 81 ? 3.464 -2.290 5.578 1.00 98.19 81 VAL A N 1
ATOM 682 C CA . VAL A 1 81 ? 4.919 -2.353 5.657 1.00 98.19 81 VAL A CA 1
ATOM 683 C C . VAL A 1 81 ? 5.461 -2.469 4.246 1.00 98.19 81 VAL A C 1
ATOM 685 O O . VAL A 1 81 ? 5.095 -3.388 3.508 1.00 98.19 81 VAL A O 1
ATOM 688 N N . THR A 1 82 ? 6.328 -1.533 3.879 1.00 97.81 82 THR A N 1
ATOM 689 C CA . THR A 1 82 ? 7.034 -1.532 2.599 1.00 97.81 82 THR A CA 1
ATOM 690 C C . THR A 1 82 ? 8.486 -1.933 2.818 1.00 97.81 82 THR A C 1
ATOM 692 O O . THR A 1 82 ? 9.128 -1.484 3.768 1.00 97.81 82 THR A O 1
ATOM 695 N N . GLY A 1 83 ? 9.023 -2.751 1.916 1.00 97.69 83 GLY A N 1
ATOM 696 C CA . GLY A 1 83 ? 10.450 -3.060 1.867 1.00 97.69 83 GLY A CA 1
ATOM 697 C C . GLY A 1 83 ? 10.845 -3.825 0.611 1.00 97.69 83 GLY A C 1
ATOM 698 O O . GLY A 1 83 ? 10.099 -3.847 -0.371 1.00 97.69 83 GLY A O 1
ATOM 699 N N . LYS A 1 84 ? 12.034 -4.437 0.601 1.00 98.12 84 LYS A N 1
ATOM 700 C CA . LYS A 1 84 ? 12.586 -5.067 -0.609 1.00 98.12 84 LYS A CA 1
ATOM 701 C C . LYS A 1 84 ? 11.817 -6.316 -1.007 1.00 98.12 84 LYS A C 1
ATOM 703 O O . LYS A 1 84 ? 11.601 -7.217 -0.198 1.00 98.12 84 LYS A O 1
ATOM 708 N N . SER A 1 85 ? 11.452 -6.399 -2.282 1.00 97.19 85 SER A N 1
ATOM 709 C CA . SER A 1 85 ? 10.827 -7.595 -2.827 1.00 97.19 85 SER A CA 1
ATOM 710 C C . SER A 1 85 ? 11.851 -8.729 -2.998 1.00 97.19 85 SER A C 1
ATOM 712 O O . SER A 1 85 ? 12.918 -8.494 -3.559 1.00 97.19 85 SER A O 1
ATOM 714 N N . PRO A 1 86 ? 11.538 -9.988 -2.632 1.00 97.38 86 PRO A N 1
ATOM 715 C CA . PRO A 1 86 ? 12.347 -11.145 -3.026 1.00 97.38 86 PRO A CA 1
ATOM 716 C C . PRO A 1 86 ? 12.263 -11.468 -4.528 1.00 97.38 86 PRO A C 1
ATOM 718 O O . PRO A 1 86 ? 12.937 -12.381 -4.996 1.00 97.38 86 PRO A O 1
ATOM 721 N N . ARG A 1 87 ? 11.425 -10.748 -5.286 1.00 96.06 87 ARG A N 1
ATOM 722 C CA . ARG A 1 87 ? 11.103 -11.030 -6.695 1.00 96.06 87 ARG A CA 1
ATOM 723 C C . ARG A 1 87 ? 11.834 -10.117 -7.683 1.00 96.06 87 ARG A C 1
ATOM 725 O O . ARG A 1 87 ? 11.641 -10.251 -8.886 1.00 96.06 87 ARG A O 1
ATOM 732 N N . GLY A 1 88 ? 12.664 -9.196 -7.198 1.00 93.31 88 GLY A N 1
ATOM 733 C CA . GLY A 1 88 ? 13.443 -8.293 -8.040 1.00 93.31 88 GLY A CA 1
ATOM 734 C C . GLY A 1 88 ? 13.941 -7.068 -7.281 1.00 93.31 88 GLY A C 1
ATOM 735 O O . GLY A 1 88 ? 13.742 -6.938 -6.076 1.00 93.31 88 GLY A O 1
ATOM 736 N N . ASN A 1 89 ? 14.596 -6.155 -7.997 1.00 93.94 89 ASN A N 1
ATOM 737 C CA . ASN A 1 89 ? 15.173 -4.946 -7.409 1.00 93.94 89 ASN A CA 1
ATOM 738 C C . ASN A 1 89 ? 14.154 -3.795 -7.328 1.00 93.94 89 ASN A C 1
ATOM 740 O O . ASN A 1 89 ? 14.343 -2.737 -7.921 1.00 93.94 89 ASN A O 1
ATOM 744 N N . PHE A 1 90 ? 13.055 -4.022 -6.613 1.00 93.94 90 PHE A N 1
ATOM 745 C CA . PHE A 1 90 ? 11.998 -3.038 -6.387 1.00 93.94 90 PHE A CA 1
ATOM 746 C C . PHE A 1 90 ? 11.382 -3.212 -4.993 1.00 93.94 90 PHE A C 1
ATOM 748 O O . PHE A 1 90 ? 11.579 -4.233 -4.324 1.00 93.94 90 PHE A O 1
ATOM 755 N N . ASN A 1 91 ? 10.648 -2.195 -4.544 1.00 96.06 91 ASN A N 1
ATOM 756 C CA . ASN A 1 91 ? 9.945 -2.230 -3.266 1.00 96.06 91 ASN A CA 1
ATOM 757 C C . ASN A 1 91 ? 8.568 -2.886 -3.413 1.00 96.06 91 ASN A C 1
ATOM 759 O O . ASN A 1 91 ? 7.926 -2.805 -4.458 1.00 96.06 91 ASN A O 1
ATOM 763 N N . HIS A 1 92 ? 8.115 -3.536 -2.349 1.00 97.88 92 HIS A N 1
ATOM 764 C CA . HIS A 1 92 ? 6.814 -4.181 -2.262 1.00 97.88 92 HIS A CA 1
ATOM 765 C C . HIS A 1 92 ? 6.164 -3.871 -0.919 1.00 97.88 92 HIS A C 1
ATOM 767 O O . HIS A 1 92 ? 6.856 -3.727 0.086 1.00 97.88 92 HIS A O 1
ATOM 773 N N . ILE A 1 93 ? 4.840 -3.792 -0.924 1.00 98.12 93 ILE A N 1
ATOM 774 C CA . ILE A 1 93 ? 4.013 -3.489 0.242 1.00 98.12 93 ILE A CA 1
ATOM 775 C C . ILE A 1 93 ? 3.211 -4.715 0.659 1.00 98.12 93 ILE A C 1
ATOM 777 O O . ILE A 1 93 ? 2.601 -5.398 -0.165 1.00 98.12 93 ILE A O 1
ATOM 781 N N . VAL A 1 94 ? 3.169 -4.950 1.963 1.00 98.75 94 VAL A N 1
ATOM 782 C CA . VAL A 1 94 ? 2.371 -5.989 2.616 1.00 98.75 94 VAL A CA 1
ATOM 783 C C . VAL A 1 94 ? 1.600 -5.390 3.787 1.00 98.75 94 VAL A C 1
ATOM 785 O O . VAL A 1 94 ? 1.859 -4.264 4.209 1.00 98.75 94 VAL A O 1
ATOM 788 N N . ILE A 1 95 ? 0.626 -6.132 4.307 1.00 98.75 95 ILE A N 1
ATOM 789 C CA . ILE A 1 95 ? -0.210 -5.696 5.425 1.00 98.75 95 ILE A CA 1
ATOM 790 C C . ILE A 1 95 ? 0.195 -6.465 6.671 1.00 98.75 95 ILE A C 1
ATOM 792 O O . ILE A 1 95 ? 0.257 -7.700 6.670 1.00 98.75 95 ILE A O 1
ATOM 796 N N . TYR A 1 96 ? 0.433 -5.725 7.742 1.00 98.50 96 TYR A N 1
ATOM 797 C CA . TYR A 1 96 ? 0.758 -6.226 9.061 1.00 98.50 96 TYR A CA 1
ATOM 798 C C . TYR A 1 96 ? -0.361 -5.918 10.064 1.00 98.50 96 TYR A C 1
ATOM 800 O O . TYR A 1 96 ? -1.220 -5.060 9.843 1.00 98.50 96 TYR A O 1
ATOM 808 N N . LYS A 1 97 ? -0.344 -6.668 11.166 1.00 97.94 97 LYS A N 1
ATOM 809 C CA . LYS A 1 97 ? -1.069 -6.400 12.409 1.00 97.94 97 LYS A CA 1
ATOM 810 C C . LYS A 1 97 ? -0.298 -7.034 13.572 1.00 97.94 97 LYS A C 1
ATOM 812 O O . LYS A 1 97 ? 0.249 -8.125 13.403 1.00 97.94 97 LYS A O 1
ATOM 817 N N . ASP A 1 98 ? -0.249 -6.369 14.725 1.00 95.88 98 ASP A N 1
ATOM 818 C CA . ASP A 1 98 ? 0.408 -6.859 15.950 1.00 95.88 98 ASP A CA 1
ATOM 819 C C . ASP A 1 98 ? 1.864 -7.322 15.705 1.00 95.88 98 ASP A C 1
ATOM 821 O O . ASP A 1 98 ? 2.293 -8.396 16.143 1.00 95.88 98 ASP A O 1
ATOM 825 N N . GLY A 1 99 ? 2.621 -6.557 14.907 1.00 95.94 99 GLY A N 1
ATOM 826 C CA . GLY A 1 99 ? 4.016 -6.865 14.577 1.00 95.94 99 GLY A CA 1
ATOM 827 C C . GLY A 1 99 ? 4.230 -8.013 13.586 1.00 95.94 99 GLY A C 1
ATOM 828 O O . GLY A 1 99 ? 5.368 -8.452 13.416 1.00 95.94 99 GLY A O 1
ATOM 829 N N . LYS A 1 100 ? 3.174 -8.535 12.948 1.00 97.19 100 LYS A N 1
ATOM 830 C CA . LYS A 1 100 ? 3.248 -9.697 12.047 1.00 97.19 100 LYS A CA 1
ATOM 831 C C . LYS A 1 100 ? 2.599 -9.417 10.702 1.00 97.19 100 LYS A C 1
ATOM 833 O O . LYS A 1 100 ? 1.518 -8.836 10.642 1.00 97.19 100 LYS A O 1
ATOM 838 N N . MET A 1 101 ? 3.200 -9.934 9.632 1.00 98.12 101 MET A N 1
ATOM 839 C CA . MET A 1 101 ? 2.574 -9.952 8.311 1.00 98.12 101 MET A CA 1
ATOM 840 C C . MET A 1 101 ? 1.303 -10.809 8.335 1.00 98.12 101 MET A C 1
ATOM 842 O O . MET A 1 101 ? 1.346 -11.994 8.668 1.00 98.12 101 MET A O 1
ATOM 846 N N . VAL A 1 102 ? 0.170 -10.219 7.956 1.00 98.44 102 VAL A N 1
ATOM 847 C CA . VAL A 1 102 ? -1.137 -10.898 7.892 1.00 98.44 102 VAL A CA 1
ATOM 848 C C . VAL A 1 102 ? -1.631 -11.109 6.466 1.00 98.44 102 VAL A C 1
ATOM 850 O O . VAL A 1 102 ? -2.503 -11.960 6.235 1.00 98.44 102 VAL A O 1
ATOM 853 N N . HIS A 1 103 ? -1.115 -10.330 5.514 1.00 98.69 103 HIS A N 1
ATOM 854 C CA . HIS A 1 103 ? -1.471 -10.444 4.108 1.00 98.69 103 HIS A CA 1
ATOM 855 C C . HIS A 1 103 ? -0.391 -9.865 3.198 1.00 98.69 103 HIS A C 1
ATOM 857 O O . HIS A 1 103 ? 0.132 -8.786 3.456 1.00 98.69 103 HIS A O 1
ATOM 863 N N . ASP A 1 104 ? -0.122 -10.567 2.106 1.00 98.69 104 ASP A N 1
ATOM 864 C CA . ASP A 1 104 ? 0.693 -10.101 0.992 1.00 98.69 104 ASP A CA 1
ATOM 865 C C . ASP A 1 104 ? -0.227 -9.998 -0.242 1.00 98.69 104 ASP A C 1
ATOM 867 O O . ASP A 1 104 ? -0.820 -11.006 -0.636 1.00 98.69 104 ASP A O 1
ATOM 871 N N . PRO A 1 105 ? -0.397 -8.805 -0.847 1.00 98.25 105 PRO A N 1
ATOM 872 C CA . PRO A 1 105 ? -1.172 -8.645 -2.074 1.00 98.25 105 PRO A CA 1
ATOM 873 C C . PRO A 1 105 ? -0.613 -9.429 -3.268 1.00 98.25 105 PRO A C 1
ATOM 875 O O . PRO A 1 105 ? -1.349 -9.684 -4.221 1.00 98.25 105 PRO A O 1
ATOM 878 N N . HIS A 1 106 ? 0.668 -9.792 -3.264 1.00 98.12 106 HIS A N 1
ATOM 879 C CA . HIS A 1 106 ? 1.275 -10.550 -4.348 1.00 98.12 106 HIS A CA 1
ATOM 880 C C . HIS A 1 106 ? 0.773 -12.008 -4.353 1.00 98.12 106 HIS A C 1
ATOM 882 O O . HIS A 1 106 ? 0.735 -12.635 -3.295 1.00 98.12 106 HIS A O 1
ATOM 888 N N . PRO A 1 107 ? 0.452 -12.617 -5.517 1.00 97.69 107 PRO A N 1
ATOM 889 C CA . PRO A 1 107 ? -0.097 -13.977 -5.574 1.00 97.69 107 PRO A CA 1
ATOM 890 C C . PRO A 1 107 ? 0.803 -15.065 -4.977 1.00 97.69 107 PRO A C 1
ATOM 892 O O . PRO A 1 107 ? 0.307 -16.125 -4.606 1.00 97.69 107 PRO A O 1
ATOM 895 N N . SER A 1 108 ? 2.119 -14.834 -4.924 1.00 97.31 108 SER A N 1
ATOM 896 C CA . SER A 1 108 ? 3.065 -15.796 -4.343 1.00 97.31 108 SER A CA 1
ATOM 897 C C . SER A 1 108 ? 3.028 -15.832 -2.817 1.00 97.31 108 SER A C 1
ATOM 899 O O . SER A 1 108 ? 3.268 -16.882 -2.232 1.00 97.31 108 SER A O 1
ATOM 901 N N . GLY A 1 109 ? 2.711 -14.706 -2.172 1.00 97.38 109 GLY A N 1
ATOM 902 C CA . GLY A 1 109 ? 2.691 -14.601 -0.718 1.00 97.38 109 GLY A CA 1
ATOM 903 C C . GLY A 1 109 ? 4.063 -14.629 -0.032 1.00 97.38 109 GLY A C 1
ATOM 904 O O . GLY A 1 109 ? 4.108 -14.825 1.181 1.00 97.38 109 GLY A O 1
ATOM 905 N N . ASP A 1 110 ? 5.176 -14.454 -0.759 1.00 98.12 110 ASP A N 1
ATOM 906 C CA . ASP A 1 110 ? 6.523 -14.562 -0.159 1.00 98.12 110 ASP A CA 1
ATOM 907 C C . ASP A 1 110 ? 6.905 -13.356 0.719 1.00 98.12 110 ASP A C 1
ATOM 909 O O . ASP A 1 110 ? 7.994 -13.331 1.290 1.00 98.12 110 ASP A O 1
ATOM 913 N N . GLY A 1 111 ? 6.060 -12.326 0.802 1.00 98.38 111 GLY A N 1
ATOM 914 C CA . GLY A 1 111 ? 6.283 -11.170 1.660 1.00 98.38 111 GLY A CA 1
ATOM 915 C C . GLY A 1 111 ? 7.397 -10.249 1.162 1.00 98.38 111 GLY A C 1
ATOM 916 O O . GLY A 1 111 ? 7.535 -10.010 -0.043 1.00 98.38 111 GLY A O 1
ATOM 917 N N . ILE A 1 112 ? 8.177 -9.711 2.101 1.00 98.50 112 ILE A N 1
ATOM 918 C CA . ILE A 1 112 ? 9.281 -8.762 1.885 1.00 98.50 112 ILE A CA 1
ATOM 919 C C . ILE A 1 112 ? 10.553 -9.247 2.593 1.00 98.50 112 ILE A C 1
ATOM 921 O O . ILE A 1 112 ? 10.485 -9.972 3.582 1.00 98.50 112 ILE A O 1
ATOM 925 N N . LEU A 1 113 ? 11.718 -8.850 2.078 1.00 98.38 113 LEU A N 1
ATOM 926 C CA . LEU A 1 113 ? 13.034 -9.189 2.635 1.00 98.38 113 LEU A CA 1
ATOM 927 C C . LEU A 1 113 ? 13.486 -8.229 3.742 1.00 98.38 113 LEU A C 1
ATOM 929 O O . LEU A 1 113 ? 14.303 -8.599 4.583 1.00 98.38 113 LEU A O 1
ATOM 933 N N . THR A 1 114 ? 12.997 -6.992 3.713 1.00 97.75 114 THR A N 1
ATOM 934 C CA . THR A 1 114 ? 13.322 -5.927 4.671 1.00 97.75 114 THR A CA 1
ATOM 935 C C . THR A 1 114 ? 12.043 -5.217 5.092 1.00 97.75 114 THR A C 1
ATOM 937 O O . THR A 1 114 ? 11.070 -5.241 4.349 1.00 97.75 114 THR A O 1
ATOM 940 N N . GLU A 1 115 ? 12.046 -4.579 6.261 1.00 96.81 115 GLU A N 1
ATOM 941 C CA . GLU A 1 115 ? 10.989 -3.663 6.709 1.00 96.81 115 GLU A CA 1
ATOM 942 C C . GLU A 1 115 ? 11.597 -2.249 6.703 1.00 96.81 115 GLU A C 1
ATOM 944 O O . GLU A 1 115 ? 12.536 -1.993 7.457 1.00 96.81 115 GLU A O 1
ATOM 949 N N . GLU A 1 116 ? 11.152 -1.372 5.797 1.00 95.88 116 GLU A N 1
ATOM 950 C CA . GLU A 1 116 ? 11.771 -0.052 5.558 1.00 95.88 116 GLU A CA 1
ATOM 951 C C . GLU A 1 116 ? 10.849 1.108 5.938 1.00 95.88 116 GLU A C 1
ATOM 953 O O . GLU A 1 116 ? 11.308 2.098 6.502 1.00 95.88 116 GLU A O 1
ATOM 958 N N . PHE A 1 117 ? 9.557 0.984 5.628 1.00 96.00 117 PHE A N 1
ATOM 959 C CA . PHE A 1 117 ? 8.559 2.014 5.899 1.00 96.00 117 PHE A CA 1
ATOM 960 C C . PHE A 1 117 ? 7.314 1.389 6.513 1.00 96.00 117 PHE A C 1
ATOM 962 O O . PHE A 1 117 ? 6.849 0.348 6.045 1.00 96.00 117 PHE A O 1
ATOM 969 N N . TRP A 1 118 ? 6.771 2.056 7.529 1.00 96.81 118 TRP A N 1
ATOM 970 C CA . TRP A 1 118 ? 5.528 1.691 8.195 1.00 96.81 118 TRP A CA 1
ATOM 971 C C . TRP A 1 118 ? 4.527 2.830 8.065 1.00 96.81 118 TRP A C 1
ATOM 973 O O . TRP A 1 118 ? 4.860 3.998 8.304 1.00 96.81 118 TRP A O 1
ATOM 983 N N . GLU A 1 119 ? 3.319 2.483 7.633 1.00 97.12 119 GLU A N 1
ATOM 984 C CA . GLU A 1 119 ? 2.289 3.441 7.235 1.00 97.12 119 GLU A CA 1
ATOM 985 C C . GLU A 1 119 ? 0.900 2.881 7.567 1.00 97.12 119 GLU A C 1
ATOM 987 O O . GLU A 1 119 ? 0.716 1.671 7.610 1.00 97.12 119 GLU A O 1
ATOM 992 N N . HIS A 1 120 ? -0.112 3.710 7.797 1.00 97.38 120 HIS A N 1
ATOM 993 C CA . HIS A 1 120 ? -1.485 3.251 8.023 1.00 97.38 120 HIS A CA 1
ATOM 994 C C . HIS A 1 120 ? -2.517 4.245 7.487 1.00 97.38 120 HIS A C 1
ATOM 996 O O . HIS A 1 120 ? -2.203 5.388 7.152 1.00 97.38 120 HIS A O 1
ATOM 1002 N N . LEU A 1 121 ? -3.769 3.792 7.403 1.00 97.25 121 LEU A N 1
ATOM 1003 C CA . LEU A 1 121 ? -4.912 4.661 7.138 1.00 97.25 121 LEU A CA 1
ATOM 1004 C C . LEU A 1 121 ? -5.572 5.024 8.464 1.00 97.25 121 LEU A C 1
ATOM 1006 O O . LEU A 1 121 ? -6.035 4.144 9.188 1.00 97.25 121 LEU A O 1
ATOM 1010 N N . GLU A 1 122 ? -5.656 6.315 8.758 1.00 95.94 122 GLU A N 1
ATOM 1011 C CA . GLU A 1 122 ? -6.379 6.821 9.923 1.00 95.94 122 GLU A CA 1
ATOM 1012 C C . GLU A 1 122 ? -7.704 7.428 9.461 1.00 95.94 122 GLU A C 1
ATOM 1014 O O . GLU A 1 122 ? -7.749 8.183 8.487 1.00 95.94 122 GLU A O 1
ATOM 1019 N N . LYS A 1 123 ? -8.801 7.092 10.141 1.00 95.25 123 LYS A N 1
ATOM 1020 C CA . LYS A 1 123 ? -10.114 7.663 9.838 1.00 95.25 123 LYS A CA 1
ATOM 1021 C C . LYS A 1 123 ? -10.151 9.125 10.288 1.00 95.25 123 LYS A C 1
ATOM 1023 O O . LYS A 1 123 ? -9.769 9.439 11.411 1.00 95.25 123 LYS A O 1
ATOM 1028 N N . ILE A 1 124 ? -10.632 10.011 9.426 1.00 94.75 124 ILE A N 1
ATOM 1029 C CA . ILE A 1 124 ? -10.869 11.411 9.776 1.00 94.75 124 ILE A CA 1
ATOM 1030 C C . ILE A 1 124 ? -12.170 11.458 10.583 1.00 94.75 124 ILE A C 1
ATOM 1032 O O . ILE A 1 124 ? -13.219 11.042 10.094 1.00 94.75 124 ILE A O 1
ATOM 1036 N N . ASN A 1 125 ? -12.100 11.926 11.830 1.00 85.94 125 ASN A N 1
ATOM 1037 C CA . ASN A 1 125 ? -13.289 12.169 12.645 1.00 85.94 125 ASN A CA 1
ATOM 1038 C C . ASN A 1 125 ? -13.888 13.530 12.261 1.00 85.94 125 ASN A C 1
ATOM 1040 O O . ASN A 1 125 ? -13.166 14.525 12.212 1.00 85.94 125 ASN A O 1
ATOM 1044 N N . ASP A 1 126 ? -15.202 13.578 12.033 1.00 63.78 126 ASP A N 1
ATOM 1045 C CA . ASP A 1 126 ? -15.954 14.761 11.568 1.00 63.78 126 ASP A CA 1
ATOM 1046 C C . ASP A 1 126 ? -15.994 15.943 12.567 1.00 63.78 126 ASP A C 1
ATOM 1048 O O . ASP A 1 126 ? -16.707 16.918 12.353 1.00 63.78 126 ASP A O 1
ATOM 1052 N N . GLU A 1 127 ? -15.231 15.909 13.663 1.00 56.62 127 GLU A N 1
ATOM 1053 C CA . GLU A 1 127 ? -15.250 16.949 14.705 1.00 56.62 127 GLU A CA 1
ATOM 1054 C C . GLU A 1 127 ? -14.429 18.210 14.358 1.00 56.62 127 GLU A C 1
ATOM 1056 O O . GLU A 1 127 ? -14.271 19.092 15.201 1.00 56.62 127 GLU A O 1
ATOM 1061 N N . GLN A 1 128 ? -13.900 18.325 13.134 1.00 44.00 128 GLN A N 1
ATOM 1062 C CA . GLN A 1 128 ? -13.120 19.491 12.685 1.00 44.00 128 GLN A CA 1
ATOM 1063 C C . GLN A 1 128 ? -13.481 19.963 11.263 1.00 44.00 128 GLN A C 1
ATOM 1065 O O . GLN A 1 128 ? -12.593 20.188 10.438 1.00 44.00 128 GLN A O 1
ATOM 1070 N N . GLN A 1 129 ? -14.777 20.127 10.971 1.00 43.75 129 GLN A N 1
ATOM 1071 C CA . GLN A 1 129 ? -15.248 20.997 9.879 1.00 43.75 129 GLN A CA 1
ATOM 1072 C C . GLN A 1 129 ? -15.954 22.233 10.428 1.00 43.75 129 GLN A C 1
ATOM 1074 O O . GLN A 1 129 ? -16.808 22.074 11.328 1.00 43.75 129 GLN A O 1
#

Sequence (129 aa):
MIKHIQTKLHSDDVIGNCWPTAIACILECRIDQVPNFEELFRVPDMPWFWVLEEWLKYKGYKYVGGGDRQDYIDFDGYYFVTGKSPRGNFNHIVIYKDGKMVHDPHPSGDGILTEEFWEHLEKINDEQQ

Secondary structure (DSSP, 8-state):
---PPPSS--BTTB---HHHHHHHHHTT--GGGS--HHHHT--TT--HHHHHHHHHHHTTEEEEE---HHHHHS-SS-EEEEEE-TTSSSEEEEEEETTEEEE-SSTT----S---EEEEEEEPPGGG-